Protein AF-F5HLJ8-F1 (afdb_monomer_lite)

Structure (mmCIF, N/CA/C/O backbone):
data_AF-F5HLJ8-F1
#
_entry.id   AF-F5HLJ8-F1
#
loop_
_atom_site.group_PDB
_atom_site.id
_atom_site.type_symbol
_atom_site.label_atom_id
_atom_site.label_alt_id
_atom_site.label_comp_id
_atom_site.label_asym_id
_atom_site.label_entity_id
_atom_site.label_seq_id
_atom_site.pdbx_PDB_ins_code
_atom_site.Cartn_x
_atom_site.Cartn_y
_atom_site.Cartn_z
_atom_site.occupancy
_atom_site.B_iso_or_equiv
_atom_site.auth_seq_id
_atom_site.auth_comp_id
_atom_site.auth_asym_id
_atom_site.auth_atom_id
_atom_site.pdbx_PDB_model_num
ATOM 1 N N . MET A 1 1 ? 1.927 -10.396 -37.708 1.00 41.09 1 MET A N 1
ATOM 2 C CA . MET A 1 1 ? 2.284 -9.917 -36.353 1.00 41.09 1 MET A CA 1
ATOM 3 C C . MET A 1 1 ? 2.361 -8.403 -36.413 1.00 41.09 1 MET A C 1
ATOM 5 O O . MET A 1 1 ? 3.143 -7.897 -37.205 1.00 41.09 1 MET A O 1
ATOM 9 N N . ALA A 1 2 ? 1.503 -7.686 -35.686 1.00 42.47 2 ALA A N 1
ATOM 10 C CA . ALA A 1 2 ? 1.525 -6.225 -35.698 1.00 42.47 2 ALA A CA 1
ATOM 11 C C . ALA A 1 2 ? 2.844 -5.735 -35.082 1.00 42.47 2 ALA A C 1
ATOM 13 O O . ALA A 1 2 ? 3.139 -6.029 -33.924 1.00 42.47 2 ALA A O 1
ATOM 14 N N . ILE A 1 3 ? 3.647 -5.032 -35.879 1.00 49.34 3 ILE A N 1
ATOM 15 C CA . ILE A 1 3 ? 4.850 -4.346 -35.414 1.00 49.34 3 ILE A CA 1
ATOM 16 C C . ILE A 1 3 ? 4.355 -3.181 -34.559 1.00 49.34 3 ILE A C 1
ATOM 18 O O . ILE A 1 3 ? 3.777 -2.228 -35.080 1.00 49.34 3 ILE A O 1
ATOM 22 N N . VAL A 1 4 ? 4.521 -3.283 -33.242 1.00 55.09 4 VAL A N 1
ATOM 23 C CA . VAL A 1 4 ? 4.198 -2.194 -32.316 1.00 55.09 4 VAL A CA 1
ATOM 24 C C . VAL A 1 4 ? 5.205 -1.072 -32.579 1.00 55.09 4 VAL A C 1
ATOM 26 O O . VAL A 1 4 ? 6.350 -1.156 -32.143 1.00 55.09 4 VAL A O 1
ATOM 29 N N . LYS A 1 5 ? 4.804 -0.066 -33.366 1.00 61.78 5 LYS A N 1
ATOM 30 C CA . LYS A 1 5 ? 5.640 1.096 -33.722 1.00 61.78 5 LYS A CA 1
ATOM 31 C C . LYS A 1 5 ? 5.858 2.047 -32.541 1.00 61.78 5 LYS A C 1
ATOM 33 O O . LYS A 1 5 ? 6.899 2.691 -32.479 1.00 61.78 5 LYS A O 1
ATOM 38 N N . ASP A 1 6 ? 4.910 2.105 -31.607 1.00 72.69 6 ASP A N 1
ATOM 39 C CA . ASP A 1 6 ? 4.949 2.947 -30.411 1.00 72.69 6 ASP A CA 1
ATOM 40 C C . ASP A 1 6 ? 3.915 2.471 -29.363 1.00 72.69 6 ASP A C 1
ATOM 42 O O . ASP A 1 6 ? 3.022 1.668 -29.657 1.00 72.69 6 ASP A O 1
ATOM 46 N N . SER A 1 7 ? 4.037 2.955 -28.123 1.00 77.19 7 SER A N 1
ATOM 47 C CA . SER A 1 7 ? 3.143 2.590 -27.017 1.00 77.19 7 SER A CA 1
ATOM 48 C C . SER A 1 7 ? 1.726 3.161 -27.150 1.00 77.19 7 SER A C 1
ATOM 50 O O . SER A 1 7 ? 0.791 2.549 -26.636 1.00 77.19 7 SER A O 1
ATOM 52 N N . ALA A 1 8 ? 1.526 4.284 -27.845 1.00 79.50 8 ALA A N 1
ATOM 53 C CA . ALA A 1 8 ? 0.207 4.891 -28.029 1.00 79.50 8 ALA A CA 1
ATOM 54 C C . ALA A 1 8 ? -0.678 4.039 -28.952 1.00 79.50 8 ALA A C 1
ATOM 56 O O . ALA A 1 8 ? -1.846 3.805 -28.638 1.00 79.50 8 ALA A O 1
ATOM 57 N N . THR A 1 9 ? -0.102 3.477 -30.016 1.00 81.25 9 THR A N 1
ATOM 58 C CA . THR A 1 9 ? -0.791 2.547 -30.921 1.00 81.25 9 THR A CA 1
ATOM 59 C C . THR A 1 9 ? -1.293 1.305 -30.171 1.00 81.25 9 THR A C 1
ATOM 61 O O . THR A 1 9 ? -2.408 0.843 -30.423 1.00 81.25 9 THR A O 1
ATOM 64 N N . PHE A 1 10 ? -0.516 0.801 -29.203 1.00 82.00 10 PHE A N 1
ATOM 65 C CA . PHE A 1 10 ? -0.923 -0.309 -28.334 1.00 82.00 10 PHE A CA 1
ATOM 66 C C . PHE A 1 10 ? -2.113 0.054 -27.434 1.00 82.00 10 PHE A C 1
ATOM 68 O O . PHE A 1 10 ? -3.043 -0.736 -27.324 1.00 82.00 10 PHE A O 1
ATOM 75 N N . PHE A 1 11 ? -2.126 1.236 -26.811 1.00 82.50 11 PHE A N 1
ATOM 76 C CA . PHE A 1 11 ? -3.246 1.633 -25.945 1.00 82.50 11 PHE A CA 1
ATOM 77 C C . PHE A 1 11 ? -4.540 1.916 -26.718 1.00 82.50 11 PHE A C 1
ATOM 79 O O . PHE A 1 11 ? -5.619 1.731 -26.165 1.00 82.50 11 PHE A O 1
ATOM 86 N N . GLN A 1 12 ? -4.441 2.340 -27.980 1.00 84.44 12 GLN A N 1
ATOM 87 C CA . GLN A 1 12 ? -5.606 2.632 -28.820 1.00 84.44 12 GLN A CA 1
ATOM 88 C C . GLN A 1 12 ? -6.213 1.385 -29.477 1.00 84.44 12 GLN A C 1
ATOM 90 O O . GLN A 1 12 ? -7.428 1.309 -29.623 1.00 84.44 12 GLN A O 1
ATOM 95 N N . HIS A 1 13 ? -5.384 0.412 -29.868 1.00 85.12 13 HIS A N 1
ATOM 96 C CA . HIS A 1 13 ? -5.819 -0.752 -30.657 1.00 85.12 13 HIS A CA 1
ATOM 97 C C . HIS A 1 13 ? -5.591 -2.095 -29.949 1.00 85.12 13 HIS A C 1
ATOM 99 O O . HIS A 1 13 ? -5.777 -3.156 -30.548 1.00 85.12 13 HIS A O 1
ATOM 105 N N . GLY A 1 14 ? -5.150 -2.065 -28.692 1.00 81.75 14 GLY A N 1
ATOM 106 C CA . GLY A 1 14 ? -4.872 -3.253 -27.900 1.00 81.75 14 GLY A CA 1
ATOM 107 C C . GLY A 1 14 ? -6.137 -4.060 -27.619 1.00 81.75 14 GLY A C 1
ATOM 108 O O . GLY A 1 14 ? -7.152 -3.517 -27.187 1.00 81.75 14 GLY A O 1
ATOM 109 N N . ASN A 1 15 ? -6.076 -5.371 -27.828 1.00 87.38 15 ASN A N 1
ATOM 110 C CA . ASN A 1 15 ? -7.137 -6.292 -27.418 1.00 87.38 15 ASN A CA 1
ATOM 111 C C . ASN A 1 15 ? -6.873 -6.874 -26.015 1.00 87.38 15 ASN A C 1
ATOM 113 O O . ASN A 1 15 ? -5.762 -6.788 -25.489 1.00 87.38 15 ASN A O 1
ATOM 117 N 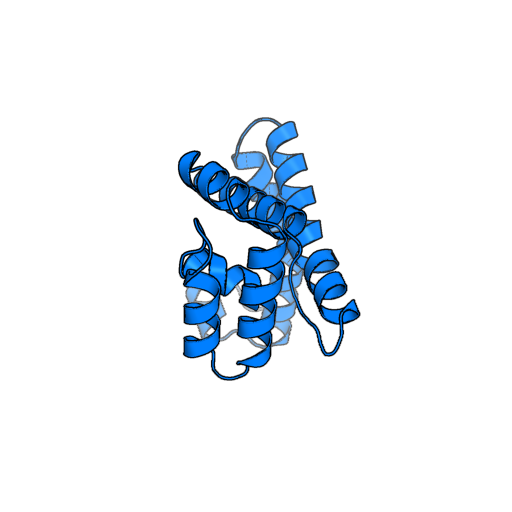N . SER A 1 16 ? -7.885 -7.494 -25.400 1.00 88.12 16 SER A N 1
ATOM 118 C CA . SER A 1 16 ? -7.781 -8.059 -24.042 1.00 88.12 16 SER A CA 1
ATOM 119 C C . SER A 1 16 ? -6.605 -9.032 -23.885 1.00 88.12 16 SER A C 1
ATOM 121 O O . SER A 1 16 ? -5.836 -8.915 -22.935 1.00 88.12 16 SER A O 1
ATOM 123 N N . ALA A 1 17 ? -6.391 -9.922 -24.858 1.00 87.75 17 ALA A N 1
ATOM 124 C CA . ALA A 1 17 ? -5.294 -10.890 -24.835 1.00 87.75 17 ALA A CA 1
ATOM 125 C C . ALA A 1 17 ? -3.904 -10.222 -24.852 1.00 87.75 17 ALA A C 1
ATOM 127 O O . ALA A 1 17 ? -2.961 -10.713 -24.226 1.00 87.75 17 ALA A O 1
ATOM 128 N N . GLN A 1 18 ? -3.766 -9.092 -25.546 1.00 86.56 18 GLN A N 1
ATOM 129 C CA . GLN A 1 18 ? -2.543 -8.293 -25.561 1.00 86.56 18 GLN A CA 1
ATOM 130 C C . GLN A 1 18 ? -2.305 -7.590 -24.219 1.00 86.56 18 GLN A C 1
ATOM 132 O O . GLN A 1 18 ? -1.173 -7.592 -23.732 1.00 86.56 18 GLN A O 1
ATOM 137 N N . PHE A 1 19 ? -3.348 -7.046 -23.587 1.00 86.75 19 PHE A N 1
ATOM 138 C CA . PHE A 1 19 ? -3.241 -6.484 -22.236 1.00 86.75 19 PHE A CA 1
ATOM 139 C C . PHE A 1 19 ? -2.874 -7.552 -21.198 1.00 86.75 19 PHE A C 1
ATOM 141 O O . PHE A 1 19 ? -1.970 -7.324 -20.393 1.00 86.75 19 PHE A O 1
ATOM 148 N N . ASP A 1 20 ? -3.475 -8.742 -21.273 1.00 88.44 20 ASP A N 1
ATOM 149 C CA . ASP A 1 20 ? -3.123 -9.879 -20.414 1.00 88.44 20 ASP A CA 1
ATOM 150 C C . ASP A 1 20 ? -1.666 -10.310 -20.606 1.00 88.44 20 ASP A C 1
ATOM 152 O O . ASP A 1 20 ? -0.956 -10.610 -19.641 1.00 88.44 20 ASP A O 1
ATOM 156 N N . TYR A 1 21 ? -1.192 -10.331 -21.853 1.00 88.56 21 TYR A N 1
ATOM 157 C CA . TYR A 1 21 ? 0.205 -10.624 -22.151 1.00 88.56 21 TYR A CA 1
ATOM 158 C C . TYR A 1 21 ? 1.147 -9.586 -21.532 1.00 88.56 21 TYR A C 1
ATOM 160 O O . TYR A 1 21 ? 2.112 -9.956 -20.860 1.00 88.56 21 TYR A O 1
ATOM 168 N N . VAL A 1 22 ? 0.859 -8.293 -21.698 1.00 87.19 22 VAL A N 1
ATOM 169 C CA . VAL A 1 22 ? 1.677 -7.218 -21.116 1.00 87.19 22 VAL A CA 1
ATOM 170 C C . VAL A 1 22 ? 1.654 -7.266 -19.589 1.00 87.19 22 VAL A C 1
ATOM 172 O O . VAL A 1 22 ? 2.701 -7.114 -18.958 1.00 87.19 22 VAL A O 1
ATOM 175 N N . LEU A 1 23 ? 0.507 -7.566 -18.980 1.00 86.88 23 LEU A N 1
ATOM 176 C CA . LEU A 1 23 ? 0.401 -7.741 -17.533 1.00 86.88 23 LEU A CA 1
ATOM 177 C C . LEU A 1 23 ? 1.296 -8.887 -17.032 1.00 86.88 23 LEU A C 1
ATOM 179 O O . LEU A 1 23 ? 1.977 -8.737 -16.016 1.00 86.88 23 LEU A O 1
ATOM 183 N N . LYS A 1 24 ? 1.396 -9.996 -17.777 1.00 89.94 24 LYS A N 1
ATOM 184 C CA . LYS A 1 24 ? 2.320 -11.104 -17.456 1.00 89.94 24 LYS A CA 1
ATOM 185 C C . LYS A 1 24 ? 3.797 -10.697 -17.509 1.00 89.94 24 LYS A C 1
ATOM 187 O O . LYS A 1 24 ? 4.626 -11.346 -16.871 1.00 89.94 24 LYS A O 1
ATOM 192 N N . LEU A 1 25 ? 4.151 -9.631 -18.229 1.00 90.44 25 LEU A N 1
ATOM 193 C CA . LEU A 1 25 ? 5.518 -9.098 -18.267 1.00 90.44 25 LEU A CA 1
ATOM 194 C C . LEU A 1 25 ? 5.855 -8.210 -17.061 1.00 90.44 25 LEU A C 1
ATOM 196 O O . LEU A 1 25 ? 7.031 -7.899 -16.852 1.00 90.44 25 LEU A O 1
ATOM 200 N N . TYR A 1 26 ? 4.870 -7.844 -16.235 1.00 89.19 26 TYR A N 1
ATOM 201 C CA . TYR A 1 26 ? 5.060 -6.965 -15.080 1.00 89.19 26 TYR A CA 1
ATOM 202 C C . TYR A 1 26 ? 6.209 -7.387 -14.140 1.00 89.19 26 TYR A C 1
ATOM 204 O O . TYR A 1 26 ? 7.037 -6.531 -13.819 1.00 89.19 26 TYR A O 1
ATOM 212 N N . PRO A 1 27 ? 6.369 -8.671 -13.748 1.00 87.88 27 PRO A N 1
ATOM 213 C CA . PRO A 1 27 ? 7.479 -9.080 -12.884 1.00 87.88 27 PRO A CA 1
ATOM 214 C C . PRO A 1 27 ? 8.855 -8.831 -13.515 1.00 87.88 27 PRO A C 1
ATOM 216 O O . PRO A 1 27 ? 9.796 -8.447 -12.821 1.00 87.88 27 PRO A O 1
ATOM 219 N N . LYS A 1 28 ? 8.973 -9.003 -14.841 1.00 88.12 28 LYS A N 1
ATOM 220 C CA . LYS A 1 28 ? 10.216 -8.733 -15.579 1.00 88.12 28 LYS A CA 1
ATOM 221 C C . LYS A 1 28 ? 10.512 -7.235 -15.609 1.00 88.12 28 LYS A C 1
ATOM 223 O O . LYS A 1 28 ? 11.629 -6.829 -15.302 1.00 88.12 28 LYS A O 1
ATOM 228 N N . ALA A 1 29 ? 9.502 -6.417 -15.909 1.00 89.06 29 ALA A N 1
ATOM 229 C CA . ALA A 1 29 ? 9.632 -4.960 -15.911 1.00 89.06 29 ALA A CA 1
ATOM 230 C C . ALA A 1 29 ? 10.006 -4.416 -14.522 1.00 89.06 29 ALA A C 1
ATOM 232 O O . ALA A 1 29 ? 10.853 -3.531 -14.399 1.00 89.06 29 ALA A O 1
ATOM 233 N N . LEU A 1 30 ? 9.417 -4.978 -13.464 1.00 87.62 30 LEU A N 1
ATOM 234 C CA . LEU A 1 30 ? 9.742 -4.625 -12.089 1.00 87.62 30 LEU A CA 1
ATOM 235 C C . LEU A 1 30 ? 11.188 -4.980 -11.734 1.00 87.62 30 LEU A C 1
ATOM 237 O O . LEU A 1 30 ? 11.860 -4.157 -11.120 1.00 87.62 30 LEU A O 1
ATOM 241 N N . LYS A 1 31 ? 11.675 -6.163 -12.130 1.00 87.44 31 LYS A N 1
ATOM 242 C CA . LYS A 1 31 ? 13.065 -6.577 -11.894 1.00 87.44 31 LYS A CA 1
ATOM 243 C C . LYS A 1 31 ? 14.056 -5.613 -12.551 1.00 87.44 31 LYS A C 1
ATOM 245 O O . LYS A 1 31 ? 14.928 -5.093 -11.864 1.00 87.44 31 LYS A O 1
ATOM 250 N N . LEU A 1 32 ? 13.839 -5.272 -13.822 1.00 88.06 32 LEU A N 1
ATOM 251 C CA . LEU A 1 32 ? 14.655 -4.279 -14.533 1.00 88.06 32 LEU A CA 1
ATOM 252 C C . LEU A 1 32 ? 14.609 -2.901 -13.846 1.00 88.06 32 LEU A C 1
ATOM 254 O O . LEU A 1 32 ? 15.627 -2.237 -13.653 1.00 88.06 32 LEU A O 1
ATOM 258 N N . LYS A 1 33 ? 13.424 -2.468 -13.399 1.00 85.69 33 LYS A N 1
ATOM 259 C CA . LYS A 1 33 ? 13.272 -1.214 -12.643 1.00 85.69 33 LYS A CA 1
ATOM 260 C C . LYS A 1 33 ? 13.958 -1.263 -11.272 1.00 85.69 33 LYS A C 1
ATOM 262 O O . LYS A 1 33 ? 14.410 -0.234 -10.778 1.00 85.69 33 LYS A O 1
ATOM 267 N N . ALA A 1 34 ? 14.012 -2.425 -10.635 1.00 85.62 34 ALA A N 1
ATOM 268 C CA . ALA A 1 34 ? 14.674 -2.608 -9.353 1.00 85.62 34 ALA A CA 1
ATOM 269 C C . ALA A 1 34 ? 16.202 -2.519 -9.508 1.00 85.62 34 ALA A C 1
ATOM 271 O O . ALA A 1 34 ? 16.850 -1.830 -8.721 1.00 85.62 34 ALA A O 1
ATOM 272 N N . GLU A 1 35 ? 16.750 -3.129 -10.562 1.00 84.31 35 GLU A N 1
ATOM 273 C CA . GLU A 1 35 ? 18.179 -3.097 -10.909 1.00 84.31 35 GLU A CA 1
ATOM 274 C C . GLU A 1 35 ? 18.672 -1.672 -11.218 1.00 84.31 35 GLU A C 1
ATOM 276 O O . GLU A 1 35 ? 19.752 -1.279 -10.784 1.00 84.31 35 GLU A O 1
ATOM 281 N N . THR A 1 36 ? 17.850 -0.839 -11.866 1.00 83.50 36 THR A N 1
ATOM 282 C CA . THR A 1 36 ? 18.206 0.572 -12.138 1.00 83.50 36 THR A CA 1
ATOM 283 C C . THR A 1 36 ? 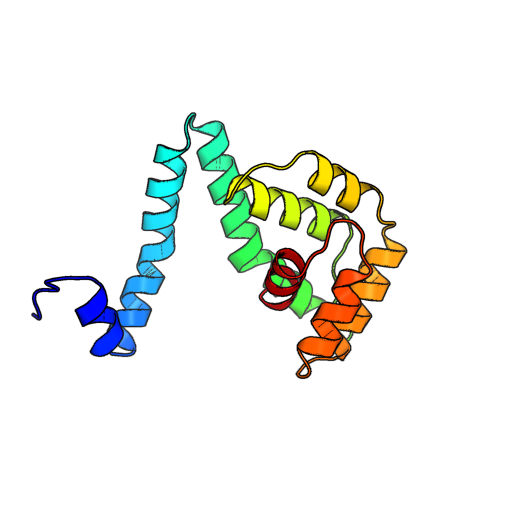18.221 1.470 -10.892 1.00 83.50 36 THR A C 1
ATOM 285 O O . THR A 1 36 ? 18.746 2.580 -10.945 1.00 83.50 36 THR A O 1
ATOM 288 N N . ARG A 1 37 ? 17.668 1.026 -9.752 1.00 72.88 37 ARG A N 1
ATOM 289 C CA . ARG A 1 37 ? 17.559 1.827 -8.513 1.00 72.88 37 ARG A CA 1
ATOM 290 C C . ARG A 1 37 ? 18.724 1.654 -7.527 1.00 72.88 37 ARG A C 1
ATOM 292 O O . ARG A 1 37 ? 18.685 2.240 -6.439 1.00 72.88 37 ARG A O 1
ATOM 299 N N . GLY A 1 38 ? 19.764 0.906 -7.895 1.00 68.56 38 GLY A N 1
ATOM 300 C CA . GLY A 1 38 ? 21.024 0.805 -7.148 1.00 68.56 38 GLY A CA 1
ATOM 301 C C . GLY A 1 38 ? 21.295 -0.589 -6.576 1.00 68.56 38 GLY A C 1
ATOM 302 O O . GLY A 1 38 ? 20.864 -1.590 -7.134 1.00 68.56 38 GLY A O 1
ATOM 303 N N . ASN A 1 39 ? 22.039 -0.655 -5.465 1.00 68.38 39 ASN A N 1
ATOM 304 C CA . ASN A 1 39 ? 22.588 -1.900 -4.906 1.00 68.38 39 ASN A CA 1
ATOM 305 C C . ASN A 1 39 ? 21.538 -3.018 -4.745 1.00 68.38 39 ASN A C 1
ATOM 307 O O . ASN A 1 39 ? 20.434 -2.763 -4.255 1.00 68.38 39 ASN A O 1
ATOM 311 N N . GLY A 1 40 ? 21.936 -4.267 -5.026 1.00 74.38 40 GLY A N 1
ATOM 312 C CA . GLY A 1 40 ? 21.062 -5.455 -5.035 1.00 74.38 40 GLY A CA 1
ATOM 313 C C . GLY A 1 40 ? 20.142 -5.601 -3.816 1.00 74.38 40 GLY A C 1
ATOM 314 O O . GLY A 1 40 ? 18.969 -5.911 -3.970 1.00 74.38 40 GLY A O 1
ATOM 315 N N . LYS A 1 41 ? 20.591 -5.207 -2.615 1.00 79.00 41 LYS A N 1
ATOM 316 C CA . LYS A 1 41 ? 19.756 -5.217 -1.396 1.00 79.00 41 LYS A CA 1
ATOM 317 C C . LYS A 1 41 ? 18.477 -4.370 -1.506 1.00 79.00 41 LYS A C 1
ATOM 319 O O . LYS A 1 41 ? 17.444 -4.742 -0.950 1.00 79.00 41 LYS A O 1
ATOM 324 N N . LYS A 1 42 ? 18.525 -3.213 -2.181 1.00 78.31 42 LYS A N 1
ATOM 325 C CA . LYS A 1 42 ? 17.338 -2.364 -2.411 1.00 78.31 42 LYS A CA 1
ATOM 326 C C . LYS A 1 42 ? 16.419 -2.982 -3.460 1.00 78.31 42 LYS A C 1
ATOM 328 O O . LYS A 1 42 ? 15.200 -2.907 -3.303 1.00 78.31 42 LYS A O 1
ATOM 333 N N . ALA A 1 43 ? 17.001 -3.604 -4.484 1.00 83.00 43 ALA A N 1
ATOM 334 C CA . ALA A 1 43 ? 16.255 -4.307 -5.514 1.00 83.00 43 ALA A CA 1
ATOM 335 C C . ALA A 1 43 ? 15.489 -5.503 -4.924 1.00 83.00 43 ALA A C 1
ATOM 337 O O . ALA A 1 43 ? 14.271 -5.585 -5.079 1.00 83.00 43 ALA A O 1
ATOM 338 N N . ASP A 1 44 ? 16.159 -6.345 -4.136 1.00 86.94 44 ASP A N 1
ATOM 339 C CA . ASP A 1 44 ? 15.550 -7.500 -3.464 1.00 86.94 44 ASP A CA 1
ATOM 340 C C . ASP A 1 44 ? 14.432 -7.082 -2.507 1.00 86.94 44 ASP A C 1
ATOM 342 O O . ASP A 1 44 ? 13.350 -7.677 -2.481 1.00 86.94 44 ASP A O 1
ATOM 346 N N . LYS A 1 45 ? 14.658 -6.002 -1.747 1.00 89.12 45 LYS A N 1
ATOM 347 C CA . LYS A 1 45 ? 13.643 -5.441 -0.852 1.00 89.12 45 LYS A CA 1
ATOM 348 C C . LYS A 1 45 ? 12.400 -4.984 -1.617 1.00 89.12 45 LYS A C 1
ATOM 350 O O . LYS A 1 45 ? 11.290 -5.281 -1.175 1.00 89.12 45 LYS A O 1
ATOM 355 N N . LEU A 1 46 ? 12.568 -4.291 -2.747 1.00 88.62 46 LEU A N 1
ATOM 356 C CA . LEU A 1 46 ? 11.451 -3.856 -3.590 1.00 88.62 46 LEU A CA 1
ATOM 357 C C . LEU A 1 46 ? 10.670 -5.054 -4.140 1.00 88.62 46 LEU A C 1
ATOM 359 O O . LEU A 1 46 ? 9.445 -5.063 -4.048 1.00 88.62 46 LEU A O 1
ATOM 363 N N . LEU A 1 47 ? 11.364 -6.068 -4.664 1.00 90.56 47 LEU A N 1
ATOM 364 C CA . LEU A 1 47 ? 10.732 -7.274 -5.205 1.00 90.56 47 LEU A CA 1
ATOM 365 C C . LEU A 1 47 ? 9.918 -8.016 -4.138 1.00 90.56 47 LEU A C 1
ATOM 367 O O . LEU A 1 47 ? 8.781 -8.418 -4.395 1.00 90.56 47 LEU A O 1
ATOM 371 N N . ARG A 1 48 ? 10.464 -8.146 -2.924 1.00 91.56 48 ARG A N 1
ATOM 372 C CA . ARG A 1 48 ? 9.764 -8.766 -1.793 1.00 91.56 48 ARG A CA 1
ATOM 373 C C . ARG A 1 48 ? 8.516 -7.977 -1.391 1.00 91.56 48 ARG A C 1
ATOM 375 O O . ARG A 1 48 ? 7.450 -8.568 -1.244 1.00 91.56 48 ARG A O 1
ATOM 382 N N . LEU A 1 49 ? 8.645 -6.659 -1.225 1.00 92.69 49 LEU A N 1
ATOM 383 C CA . LEU A 1 49 ? 7.528 -5.792 -0.838 1.00 92.69 49 LEU A CA 1
ATOM 384 C C . LEU A 1 49 ? 6.429 -5.766 -1.903 1.00 92.69 49 LEU A C 1
ATOM 386 O O . LEU A 1 49 ? 5.251 -5.790 -1.561 1.00 92.69 49 LEU A O 1
ATOM 390 N N . GLU A 1 50 ? 6.798 -5.757 -3.184 1.00 92.38 50 GLU A N 1
ATOM 391 C CA . GLU A 1 50 ? 5.824 -5.811 -4.272 1.00 92.38 50 GLU A CA 1
ATOM 392 C C . GLU A 1 50 ? 5.082 -7.149 -4.296 1.00 92.38 50 GLU A C 1
ATOM 394 O O . GLU A 1 50 ? 3.860 -7.162 -4.427 1.00 92.38 50 GLU A O 1
ATOM 399 N N . LYS A 1 51 ? 5.791 -8.276 -4.136 1.00 92.12 51 LYS A N 1
ATOM 400 C CA . LYS A 1 51 ? 5.153 -9.597 -4.082 1.00 92.12 51 LYS A CA 1
ATOM 401 C C . LYS A 1 51 ? 4.129 -9.666 -2.949 1.00 92.12 51 LYS A C 1
ATOM 403 O O . LYS A 1 51 ? 3.018 -10.142 -3.188 1.00 92.12 51 LYS A O 1
ATOM 408 N N . TRP A 1 52 ? 4.497 -9.167 -1.770 1.00 94.00 52 TRP A N 1
ATOM 409 C CA . TRP A 1 52 ? 3.617 -9.095 -0.607 1.00 94.00 52 TRP A CA 1
ATOM 410 C C . TRP A 1 52 ? 2.381 -8.227 -0.887 1.00 94.00 52 TRP A C 1
ATOM 412 O O . TRP A 1 52 ? 1.257 -8.700 -0.725 1.00 94.00 52 TRP A O 1
ATOM 422 N N . TYR A 1 53 ? 2.566 -7.005 -1.396 1.00 93.50 53 TYR A N 1
ATOM 423 C CA . TYR A 1 53 ? 1.457 -6.086 -1.673 1.00 93.50 53 TYR A CA 1
ATOM 424 C C . TYR A 1 53 ? 0.493 -6.626 -2.743 1.00 93.50 53 TYR A C 1
ATOM 426 O O . TYR A 1 53 ? -0.713 -6.511 -2.587 1.00 93.50 53 TYR A O 1
ATOM 434 N N . GLN A 1 54 ? 0.998 -7.246 -3.815 1.00 90.12 54 GLN A N 1
ATOM 435 C CA . GLN A 1 54 ? 0.159 -7.731 -4.922 1.00 90.12 54 GLN A CA 1
ATOM 436 C C . GLN A 1 54 ? -0.541 -9.065 -4.624 1.00 90.12 54 GLN A C 1
ATOM 438 O O . GLN A 1 54 ? -1.607 -9.333 -5.170 1.00 90.12 54 GLN A O 1
ATOM 443 N N . ASN A 1 55 ? 0.063 -9.941 -3.810 1.00 90.75 55 ASN A N 1
ATOM 444 C CA . ASN A 1 55 ? -0.411 -11.325 -3.668 1.00 90.75 55 ASN A CA 1
ATOM 445 C C . ASN A 1 55 ? -0.828 -11.710 -2.253 1.00 90.75 55 ASN A C 1
ATOM 447 O O . ASN A 1 55 ? -1.650 -12.613 -2.109 1.00 90.75 55 ASN A O 1
ATOM 451 N N . GLU A 1 56 ? -0.227 -11.118 -1.224 1.00 92.12 56 GLU A N 1
ATOM 452 C CA . GLU A 1 56 ? -0.420 -11.533 0.169 1.00 92.12 56 GLU A CA 1
ATOM 453 C C . GLU A 1 56 ? -1.406 -10.604 0.871 1.00 92.12 56 GLU A C 1
ATOM 455 O O . GLU A 1 56 ? -2.403 -11.083 1.406 1.00 92.12 56 GLU A O 1
ATOM 460 N N . LEU A 1 57 ? -1.201 -9.286 0.784 1.00 91.81 57 LEU A N 1
ATOM 461 C CA . LEU A 1 57 ? -2.069 -8.291 1.416 1.00 91.81 57 LEU A CA 1
ATOM 462 C C . LEU A 1 57 ? -3.552 -8.411 0.985 1.00 91.81 57 LEU A C 1
ATOM 464 O O . LEU A 1 57 ? -4.399 -8.547 1.871 1.00 91.81 57 LEU A O 1
ATOM 468 N N . PRO A 1 58 ? -3.890 -8.503 -0.319 1.00 89.94 58 PRO A N 1
ATOM 469 C CA . PRO A 1 58 ? -5.261 -8.747 -0.771 1.00 89.94 58 PRO A CA 1
ATOM 470 C C . PRO A 1 58 ? -5.883 -10.011 -0.180 1.00 89.94 58 PRO A C 1
ATOM 472 O O . PRO A 1 58 ? -7.066 -10.048 0.161 1.00 89.94 58 PRO A O 1
ATOM 475 N N . LYS A 1 59 ? -5.090 -11.083 -0.059 1.00 90.69 59 LYS A N 1
ATOM 476 C CA . LYS A 1 59 ? -5.559 -12.354 0.504 1.00 90.69 59 LYS A CA 1
ATOM 477 C C . LYS A 1 59 ? -5.820 -12.211 1.995 1.00 90.69 59 LYS A C 1
ATOM 479 O O . LYS A 1 59 ? -6.855 -12.673 2.453 1.00 90.69 59 LYS A O 1
ATOM 484 N N . LEU A 1 60 ? -4.939 -11.536 2.732 1.00 90.00 60 LEU A N 1
ATOM 485 C CA . LEU A 1 60 ? -5.111 -11.272 4.163 1.00 90.00 60 LEU A CA 1
ATOM 486 C C . LEU A 1 60 ? -6.374 -10.448 4.439 1.00 90.00 60 LEU A C 1
ATOM 488 O O . LEU A 1 60 ? -7.151 -10.808 5.324 1.00 90.00 60 LEU A O 1
ATOM 492 N N . ILE A 1 61 ? -6.624 -9.400 3.646 1.00 88.75 61 ILE A N 1
ATOM 493 C CA . ILE A 1 61 ? -7.843 -8.585 3.751 1.00 88.75 61 ILE A CA 1
ATOM 494 C C . ILE A 1 61 ? -9.082 -9.438 3.441 1.00 88.75 61 ILE A C 1
ATOM 496 O O . ILE A 1 61 ? -10.050 -9.407 4.201 1.00 88.75 61 ILE A O 1
ATOM 500 N N . LYS A 1 62 ? -9.042 -10.260 2.382 1.00 86.75 62 LYS A N 1
ATOM 501 C CA . LYS A 1 62 ? -10.152 -11.158 2.012 1.00 86.75 62 LYS A CA 1
ATOM 502 C C . LYS A 1 62 ? -10.440 -12.228 3.066 1.00 86.75 62 LYS A C 1
ATOM 504 O O . LYS A 1 62 ? -11.607 -12.490 3.346 1.00 86.75 62 LYS A O 1
ATOM 509 N N . THR A 1 63 ? -9.415 -12.803 3.695 1.00 87.81 63 THR A N 1
ATOM 510 C CA . THR A 1 63 ? -9.574 -13.804 4.767 1.00 87.81 63 THR A CA 1
ATOM 511 C C . THR A 1 63 ? -10.319 -13.237 5.982 1.00 87.81 63 THR A C 1
ATOM 513 O O . THR A 1 63 ? -10.980 -13.984 6.698 1.00 87.81 63 THR A O 1
ATOM 516 N N . ARG A 1 64 ? -10.291 -11.913 6.198 1.00 86.12 64 ARG A N 1
ATOM 517 C CA . ARG A 1 64 ? -11.042 -11.231 7.273 1.00 86.12 64 ARG A CA 1
ATOM 518 C C . ARG A 1 64 ? -12.543 -11.079 6.976 1.00 86.12 64 ARG A C 1
ATOM 520 O O . ARG A 1 64 ? -13.309 -10.683 7.857 1.00 86.12 64 ARG A O 1
ATOM 527 N N . GLY A 1 65 ? -12.987 -11.411 5.762 1.00 81.94 65 GLY A N 1
ATOM 528 C CA . GLY A 1 65 ? -14.398 -11.495 5.386 1.00 81.94 65 GLY A CA 1
ATOM 529 C C . GLY A 1 65 ? -15.171 -10.188 5.596 1.00 81.94 65 GLY A C 1
ATOM 530 O O . GLY A 1 65 ? -14.803 -9.140 5.071 1.00 81.94 65 GLY A O 1
ATOM 531 N N . ARG A 1 66 ? -16.265 -10.250 6.372 1.00 76.12 66 ARG A N 1
ATOM 532 C CA . ARG A 1 66 ? -17.163 -9.103 6.646 1.00 76.12 66 ARG A CA 1
ATOM 533 C C . ARG A 1 66 ? -16.503 -7.971 7.434 1.00 76.12 66 ARG A C 1
ATOM 535 O O . ARG A 1 66 ? -17.006 -6.848 7.433 1.00 76.12 66 ARG A O 1
ATOM 542 N N . ASP A 1 67 ? -15.389 -8.265 8.090 1.00 81.38 67 ASP A N 1
ATOM 543 C CA . ASP A 1 67 ? -14.603 -7.304 8.844 1.00 81.38 67 ASP A CA 1
ATOM 544 C C . ASP A 1 67 ? -13.261 -7.056 8.155 1.00 81.38 67 ASP A C 1
ATOM 546 O O . ASP A 1 67 ? -12.227 -7.021 8.813 1.00 81.38 67 ASP A O 1
ATOM 550 N N . ALA A 1 68 ? -13.264 -6.869 6.831 1.00 87.31 68 ALA A N 1
ATOM 551 C CA . ALA A 1 68 ? -12.102 -6.373 6.101 1.00 87.31 68 ALA A CA 1
ATOM 552 C C . ALA A 1 68 ? -11.549 -5.112 6.793 1.00 87.31 68 ALA A C 1
ATOM 554 O O . ALA A 1 68 ? -12.271 -4.143 7.026 1.00 87.31 68 ALA A O 1
ATOM 555 N N . HIS A 1 69 ? -10.281 -5.168 7.186 1.00 91.69 69 HIS A N 1
ATOM 556 C CA . HIS A 1 69 ? -9.532 -4.106 7.856 1.00 91.69 69 HIS A CA 1
ATOM 557 C C . HIS A 1 69 ? -8.045 -4.329 7.602 1.00 91.69 69 HIS A C 1
ATOM 559 O O . HIS A 1 69 ? -7.666 -5.388 7.102 1.00 91.69 69 HIS A O 1
ATOM 565 N N . LEU A 1 70 ? -7.211 -3.364 7.976 1.00 91.88 70 LEU A N 1
ATOM 566 C CA . LEU A 1 70 ? -5.756 -3.506 8.010 1.00 91.88 70 LEU A CA 1
ATOM 567 C C . LEU A 1 70 ? -5.254 -3.502 9.450 1.00 91.88 70 LEU A C 1
ATOM 569 O O . LEU A 1 70 ? -5.838 -2.862 10.328 1.00 91.88 70 LEU A O 1
ATOM 573 N N . LEU A 1 71 ? -4.141 -4.188 9.672 1.00 93.81 71 LEU A N 1
ATOM 574 C CA . LEU A 1 71 ? -3.357 -4.094 10.894 1.00 93.81 71 LEU A CA 1
ATOM 575 C C . LEU A 1 71 ? -2.340 -2.955 10.785 1.00 93.81 71 LEU A C 1
ATOM 577 O O . LEU A 1 71 ? -1.971 -2.515 9.696 1.00 93.81 71 LEU A O 1
ATOM 581 N N . HIS A 1 72 ? -1.860 -2.483 11.936 1.00 93.81 72 HIS A N 1
ATOM 582 C CA . HIS A 1 72 ? -0.850 -1.422 11.991 1.00 93.81 72 HIS A CA 1
ATOM 583 C C . HIS A 1 72 ? 0.430 -1.797 11.241 1.00 93.81 72 HIS A C 1
ATOM 585 O O . HIS A 1 72 ? 0.887 -1.025 10.401 1.00 93.81 72 HIS A O 1
ATOM 591 N N . GLU A 1 73 ? 0.934 -3.014 11.453 1.00 93.31 73 GLU A N 1
ATOM 592 C CA . GLU A 1 73 ? 2.127 -3.521 10.765 1.00 93.31 73 GLU A CA 1
ATOM 593 C C . GLU A 1 73 ? 1.941 -3.561 9.242 1.00 93.31 73 GLU A C 1
ATOM 595 O O . GLU A 1 73 ? 2.833 -3.175 8.490 1.00 93.31 73 GLU A O 1
ATOM 600 N N . GLU A 1 74 ? 0.748 -3.930 8.766 1.00 93.62 74 GLU A N 1
ATOM 601 C CA . GLU A 1 74 ? 0.426 -3.943 7.334 1.00 93.62 74 GLU A CA 1
ATOM 602 C C . GLU A 1 74 ? 0.373 -2.526 6.757 1.00 93.62 74 GLU A C 1
ATOM 604 O O . GLU A 1 74 ? 0.823 -2.289 5.634 1.00 93.62 74 GLU A O 1
ATOM 609 N N . LEU A 1 75 ? -0.130 -1.554 7.523 1.00 93.25 75 LEU A N 1
ATOM 610 C CA . LEU A 1 75 ? -0.121 -0.149 7.121 1.00 93.25 75 LEU A CA 1
ATOM 611 C C . LEU A 1 75 ? 1.316 0.393 7.023 1.00 93.25 75 LEU A C 1
ATOM 613 O O . LEU A 1 75 ? 1.661 1.062 6.042 1.00 93.25 75 LEU A O 1
ATOM 617 N N . VAL A 1 76 ? 2.168 0.077 8.003 1.00 93.31 76 VAL A N 1
ATOM 618 C CA . VAL A 1 76 ? 3.596 0.443 8.002 1.00 93.31 76 VAL A CA 1
ATOM 619 C C . VAL A 1 76 ? 4.309 -0.194 6.809 1.00 93.31 76 VAL A C 1
ATOM 621 O O . VAL A 1 76 ? 5.014 0.500 6.070 1.00 93.31 76 VAL A O 1
ATOM 624 N N . GLN A 1 77 ? 4.086 -1.486 6.570 1.00 94.38 77 GLN A N 1
ATOM 625 C CA . GLN A 1 77 ? 4.684 -2.219 5.457 1.00 94.38 77 GLN A CA 1
ATOM 626 C C . GLN A 1 77 ? 4.196 -1.701 4.096 1.00 94.38 77 GLN A C 1
ATOM 628 O O . GLN A 1 77 ? 4.990 -1.578 3.162 1.00 94.38 77 GLN A O 1
ATOM 633 N N . THR A 1 78 ? 2.926 -1.301 3.981 1.00 93.19 78 THR A N 1
ATOM 634 C CA . THR A 1 78 ? 2.395 -0.686 2.752 1.00 93.19 78 THR A CA 1
ATOM 635 C C . THR A 1 78 ? 3.053 0.664 2.469 1.00 93.19 78 THR A C 1
ATOM 637 O O . THR A 1 78 ? 3.380 0.981 1.322 1.00 93.19 78 THR A O 1
ATOM 640 N N . MET A 1 79 ? 3.305 1.466 3.504 1.00 92.50 79 MET A N 1
ATOM 641 C CA . MET A 1 79 ? 4.044 2.720 3.348 1.00 92.50 79 MET A CA 1
ATOM 642 C C . MET A 1 79 ? 5.495 2.479 2.931 1.00 92.50 79 MET A C 1
ATOM 644 O O . MET A 1 79 ? 6.012 3.172 2.050 1.00 92.50 79 MET A O 1
ATOM 648 N N . GLU A 1 80 ? 6.141 1.472 3.518 1.00 91.81 80 GLU A N 1
ATOM 649 C CA . GLU A 1 80 ? 7.486 1.063 3.123 1.00 91.81 80 GLU A CA 1
ATOM 650 C C . GLU A 1 80 ? 7.530 0.613 1.655 1.00 91.81 80 GLU A C 1
ATOM 652 O O . GLU A 1 80 ? 8.403 1.061 0.902 1.00 91.81 80 GLU A O 1
ATOM 657 N N . TRP A 1 81 ? 6.566 -0.202 1.219 1.00 92.44 81 TRP A N 1
ATOM 658 C CA . TRP A 1 81 ? 6.405 -0.606 -0.179 1.00 92.44 81 TRP A CA 1
ATOM 659 C C . TRP A 1 81 ? 6.292 0.611 -1.101 1.00 92.44 81 TRP A C 1
ATOM 661 O O . TRP A 1 81 ? 7.091 0.764 -2.033 1.00 92.44 81 TRP A O 1
ATOM 671 N N . LYS A 1 82 ? 5.367 1.530 -0.807 1.00 90.38 82 LYS A N 1
ATOM 672 C CA . LYS A 1 82 ? 5.130 2.706 -1.651 1.00 90.38 82 LYS A CA 1
ATOM 673 C C . LYS A 1 82 ? 6.359 3.602 -1.761 1.00 90.38 82 LYS A C 1
ATOM 675 O O . LYS A 1 82 ? 6.691 4.050 -2.861 1.00 90.38 82 LYS A O 1
ATOM 680 N N . GLN A 1 83 ? 7.045 3.870 -0.652 1.00 89.31 83 GLN A N 1
ATOM 681 C CA . GLN A 1 83 ? 8.240 4.716 -0.670 1.00 89.31 83 GLN A CA 1
ATOM 682 C C . GLN A 1 83 ? 9.413 4.043 -1.383 1.00 89.31 83 GLN A C 1
ATOM 684 O O . GLN A 1 83 ? 10.151 4.715 -2.101 1.00 89.31 83 GLN A O 1
ATOM 689 N N . THR A 1 84 ? 9.554 2.721 -1.247 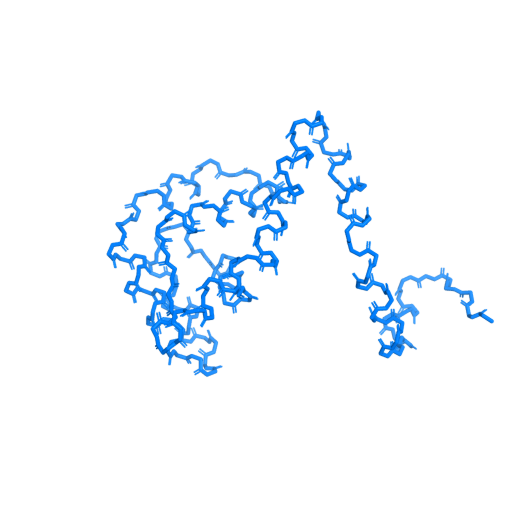1.00 87.75 84 THR A N 1
ATOM 690 C CA . THR A 1 84 ? 10.587 1.952 -1.960 1.00 87.75 84 THR A CA 1
ATOM 691 C C . THR A 1 84 ? 10.335 1.970 -3.475 1.00 87.75 84 THR A C 1
ATOM 693 O O . THR A 1 84 ? 11.269 2.125 -4.268 1.00 87.75 84 THR A O 1
ATOM 696 N N . ARG A 1 85 ? 9.063 1.883 -3.892 1.00 84.50 85 ARG A N 1
ATOM 697 C CA . ARG A 1 85 ? 8.632 1.942 -5.302 1.00 84.50 85 ARG A CA 1
ATOM 698 C C . ARG A 1 85 ? 8.702 3.353 -5.897 1.00 84.50 85 ARG A C 1
ATOM 700 O O . ARG A 1 85 ? 8.913 3.511 -7.102 1.00 84.50 85 ARG A O 1
ATOM 707 N N . GLY A 1 86 ? 8.500 4.369 -5.063 1.00 84.31 86 GLY A N 1
ATOM 708 C CA . GLY A 1 86 ? 8.376 5.775 -5.434 1.00 84.31 86 GLY A CA 1
ATOM 709 C C . GLY A 1 86 ? 9.538 6.631 -4.939 1.00 84.31 86 GLY A C 1
ATOM 710 O O . GLY A 1 86 ? 10.703 6.262 -5.094 1.00 84.31 86 GLY A O 1
ATOM 711 N N . LYS A 1 87 ? 9.196 7.803 -4.402 1.00 83.50 87 LYS A N 1
ATOM 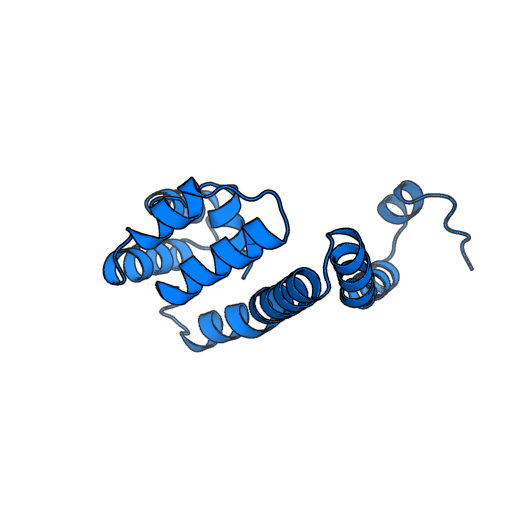712 C CA . LYS A 1 87 ? 10.122 8.725 -3.742 1.00 83.50 87 LYS A CA 1
ATOM 713 C C . LYS A 1 87 ? 10.037 8.522 -2.229 1.00 83.50 87 LYS A C 1
ATOM 715 O O . LYS A 1 87 ? 8.949 8.339 -1.684 1.00 83.50 87 LYS A O 1
ATOM 720 N N . PHE A 1 88 ? 11.194 8.535 -1.576 1.00 84.38 88 PHE A N 1
ATOM 721 C CA . PHE A 1 88 ? 11.315 8.327 -0.138 1.00 84.38 88 PHE A CA 1
ATOM 722 C C . PHE A 1 88 ? 11.042 9.630 0.622 1.00 84.38 88 PHE A C 1
ATOM 724 O O . PHE A 1 88 ? 11.626 10.667 0.304 1.00 84.38 88 PHE A O 1
ATOM 731 N N . TYR A 1 89 ? 10.167 9.563 1.625 1.00 85.62 89 TYR A N 1
ATOM 732 C CA . TYR A 1 89 ? 9.752 10.691 2.458 1.00 85.62 89 TYR A CA 1
ATOM 733 C C . TYR A 1 89 ? 9.741 10.250 3.931 1.00 85.62 89 TYR A C 1
ATOM 735 O O . TYR A 1 89 ? 8.736 9.709 4.401 1.00 85.62 89 TYR A O 1
ATOM 743 N N . PRO A 1 90 ? 10.826 10.501 4.691 1.00 85.56 90 PRO A N 1
ATOM 744 C CA . PRO A 1 90 ? 10.980 10.009 6.065 1.00 85.56 90 PRO A CA 1
ATOM 745 C C . PRO A 1 90 ? 9.810 10.381 6.986 1.00 85.56 90 PRO A C 1
ATOM 747 O O . PRO A 1 90 ? 9.371 9.578 7.809 1.00 85.56 90 PRO A O 1
ATOM 750 N N . GLN A 1 91 ? 9.268 11.589 6.804 1.00 88.69 91 GLN A N 1
ATOM 751 C CA . GLN A 1 91 ? 8.174 12.126 7.612 1.00 88.69 91 GLN A CA 1
ATOM 752 C C . GLN A 1 91 ? 6.894 11.285 7.493 1.00 88.69 91 GLN A C 1
ATOM 754 O O . GLN A 1 91 ? 6.203 11.076 8.486 1.00 88.69 91 GLN A O 1
ATOM 759 N N . LEU A 1 92 ? 6.601 10.729 6.310 1.00 87.00 92 LEU A N 1
ATOM 760 C CA . LEU A 1 92 ? 5.415 9.892 6.107 1.00 87.00 92 LEU A CA 1
ATOM 761 C C . LEU A 1 92 ? 5.514 8.566 6.869 1.00 87.00 92 LEU A C 1
ATOM 763 O O . LEU A 1 92 ? 4.519 8.094 7.418 1.00 87.00 92 LEU A O 1
ATOM 767 N N . SER A 1 93 ? 6.716 7.990 6.951 1.00 87.56 93 SER A N 1
ATOM 768 C CA . SER A 1 93 ? 6.962 6.777 7.741 1.00 87.56 93 SER A CA 1
ATOM 769 C C . SER A 1 93 ? 6.746 7.028 9.230 1.00 87.56 93 SER A C 1
ATOM 771 O O . SER A 1 93 ? 6.195 6.176 9.923 1.00 87.56 93 SER A O 1
ATOM 773 N N . TYR A 1 94 ? 7.157 8.199 9.723 1.00 90.69 94 TYR A N 1
ATOM 774 C CA . TYR A 1 94 ? 6.915 8.596 11.106 1.00 90.69 94 TYR A CA 1
ATOM 775 C C . TYR A 1 94 ? 5.417 8.773 11.383 1.00 90.69 94 TYR A C 1
ATOM 777 O O . TYR A 1 94 ? 4.894 8.181 12.324 1.00 90.69 94 TYR A O 1
ATOM 785 N N . LEU A 1 95 ? 4.710 9.507 10.516 1.00 91.88 95 LEU A N 1
ATOM 786 C CA . LEU A 1 95 ? 3.272 9.750 10.658 1.00 91.88 95 LEU A CA 1
ATOM 787 C C . LEU A 1 95 ? 2.444 8.463 10.672 1.00 91.88 95 LEU A C 1
ATOM 789 O O . LEU A 1 95 ? 1.461 8.390 11.403 1.00 91.88 95 LEU A O 1
ATOM 793 N N . ILE A 1 96 ? 2.839 7.440 9.912 1.00 91.12 96 ILE A N 1
ATOM 794 C CA . ILE A 1 96 ? 2.125 6.164 9.956 1.00 91.12 96 ILE A CA 1
ATOM 795 C C . ILE A 1 96 ? 2.387 5.401 11.251 1.00 91.12 96 ILE A C 1
ATOM 797 O O . ILE A 1 96 ? 1.440 4.871 11.834 1.00 91.12 96 ILE A O 1
ATOM 801 N N . LYS A 1 97 ? 3.629 5.407 11.745 1.00 90.38 97 LYS A N 1
ATOM 802 C CA . LYS A 1 97 ? 4.001 4.708 12.983 1.00 90.38 97 LYS A CA 1
ATOM 803 C C . LYS A 1 97 ? 3.300 5.259 14.223 1.00 90.38 97 LYS A C 1
ATOM 805 O O . LYS A 1 97 ? 2.984 4.477 15.110 1.00 90.38 97 LYS A O 1
ATOM 810 N N . ILE A 1 98 ? 3.015 6.562 14.271 1.00 92.94 98 ILE A N 1
ATOM 811 C CA . ILE A 1 98 ? 2.314 7.185 15.409 1.00 92.94 98 ILE A CA 1
ATOM 812 C C . ILE A 1 98 ? 0.811 6.869 15.465 1.00 92.94 98 ILE A C 1
ATOM 814 O O . ILE A 1 98 ? 0.166 7.204 16.459 1.00 92.94 98 ILE A O 1
ATOM 818 N N . ASN A 1 99 ? 0.221 6.263 14.426 1.00 92.00 99 ASN A N 1
ATOM 819 C CA . ASN A 1 99 ? -1.161 5.790 14.525 1.00 92.00 99 ASN A CA 1
ATOM 820 C C . ASN A 1 99 ? -1.232 4.615 15.501 1.00 92.00 99 ASN A C 1
ATOM 822 O O . ASN A 1 99 ? -0.353 3.759 15.525 1.00 92.00 99 ASN A O 1
ATOM 826 N N . THR A 1 100 ? -2.306 4.536 16.282 1.00 93.25 100 THR A N 1
ATOM 827 C CA . THR A 1 100 ? -2.513 3.400 17.183 1.00 93.25 100 THR A CA 1
ATOM 828 C C . THR A 1 100 ? -3.088 2.207 16.414 1.00 93.25 100 THR A C 1
ATOM 830 O O . THR A 1 100 ? -3.886 2.409 15.492 1.00 93.25 100 THR A O 1
ATOM 833 N N . PRO A 1 101 ? -2.778 0.954 16.802 1.00 93.25 101 PRO A N 1
ATOM 834 C CA . PRO A 1 101 ? -3.361 -0.225 16.158 1.00 93.25 101 PRO A CA 1
ATOM 835 C C . PRO A 1 101 ? -4.890 -0.209 16.135 1.00 93.25 101 PRO A C 1
ATOM 837 O O . PRO A 1 101 ? -5.508 -0.543 15.127 1.00 93.25 101 PRO A O 1
ATOM 840 N N . ARG A 1 102 ? -5.506 0.279 17.218 1.00 92.56 102 ARG A N 1
ATOM 841 C CA . ARG A 1 102 ? -6.959 0.440 17.319 1.00 92.56 102 ARG A CA 1
ATOM 842 C C . ARG A 1 102 ? -7.513 1.430 16.289 1.00 92.56 102 ARG A C 1
ATOM 844 O O . ARG A 1 102 ? -8.544 1.140 15.688 1.00 92.56 102 ARG A O 1
ATOM 851 N N . ALA A 1 103 ? -6.851 2.571 16.081 1.00 92.44 103 ALA A N 1
ATOM 852 C CA . ALA A 1 103 ? -7.278 3.557 15.089 1.00 92.44 103 ALA A CA 1
ATOM 853 C C . ALA A 1 103 ? -7.168 3.002 13.662 1.00 92.44 103 ALA A C 1
ATOM 855 O O . ALA A 1 103 ? -8.105 3.151 12.881 1.00 92.44 103 ALA A O 1
ATOM 856 N N . VAL A 1 104 ? -6.073 2.298 13.344 1.00 93.44 104 VAL A N 1
ATOM 857 C CA . VAL A 1 104 ? -5.873 1.687 12.017 1.00 93.44 104 VAL A CA 1
ATOM 858 C C . VAL A 1 104 ? -6.998 0.708 11.695 1.00 93.44 104 VAL A C 1
ATOM 860 O O . VAL A 1 104 ? -7.628 0.829 10.646 1.00 93.44 104 VAL A O 1
ATOM 863 N N . VAL A 1 105 ? -7.312 -0.209 12.611 1.00 93.31 105 VAL A N 1
ATOM 864 C CA . VAL A 1 105 ? -8.399 -1.179 12.410 1.00 93.31 105 VAL A CA 1
ATOM 865 C C . VAL A 1 105 ? -9.745 -0.469 12.258 1.00 93.31 105 VAL A C 1
ATOM 867 O O . VAL A 1 105 ? -10.508 -0.797 11.354 1.00 93.31 105 VAL A O 1
ATOM 870 N N . MET A 1 106 ? -10.042 0.517 13.109 1.00 92.75 106 MET A N 1
ATOM 871 C CA . MET A 1 106 ? -11.325 1.225 13.095 1.00 92.75 106 MET A CA 1
ATOM 872 C C . MET A 1 106 ? -11.558 1.993 11.788 1.00 92.75 106 MET A C 1
ATOM 874 O O . MET A 1 106 ? -12.597 1.806 11.151 1.00 92.75 106 MET A O 1
ATOM 878 N N . GLU A 1 107 ? -10.600 2.825 11.373 1.00 92.69 107 GLU A N 1
ATOM 879 C CA . GLU A 1 107 ? -10.747 3.664 10.178 1.00 92.69 107 GLU A CA 1
ATOM 880 C C . GLU A 1 107 ? -10.733 2.830 8.895 1.00 92.69 107 GLU A C 1
ATOM 882 O O . GLU A 1 107 ? -11.530 3.070 7.989 1.00 92.69 107 GLU A O 1
ATOM 887 N N . THR A 1 108 ? -9.897 1.791 8.826 1.00 92.25 108 THR A N 1
ATOM 888 C CA . THR A 1 108 ? -9.839 0.920 7.639 1.00 92.25 108 THR A CA 1
ATOM 889 C C . THR A 1 108 ? -11.100 0.074 7.514 1.00 92.25 108 THR A C 1
ATOM 891 O O . THR A 1 108 ? -11.690 0.012 6.439 1.00 92.25 108 THR A O 1
ATOM 894 N N . LYS A 1 109 ? -11.606 -0.476 8.624 1.00 92.38 109 LYS A N 1
ATOM 895 C CA . LYS A 1 109 ? -12.896 -1.180 8.665 1.00 92.38 109 LYS A CA 1
ATOM 896 C C . LYS A 1 109 ? -14.054 -0.280 8.243 1.00 92.38 109 LYS A C 1
ATOM 898 O O . LYS A 1 109 ? -14.938 -0.706 7.498 1.00 92.38 109 LYS A O 1
ATOM 903 N N . LYS A 1 110 ? -14.056 0.976 8.699 1.00 91.12 110 LYS A N 1
ATOM 904 C CA . LYS A 1 110 ? -15.038 1.980 8.277 1.00 91.12 110 LYS A CA 1
ATOM 905 C C . LYS A 1 110 ? -14.936 2.238 6.774 1.00 91.12 110 LYS A C 1
ATOM 907 O O . LYS A 1 110 ? -15.968 2.229 6.113 1.00 91.12 110 LYS A O 1
ATOM 912 N N . ALA A 1 111 ? -13.730 2.402 6.236 1.00 91.62 111 ALA A N 1
ATOM 913 C CA . ALA A 1 111 ? -13.508 2.636 4.813 1.00 91.62 111 ALA A CA 1
ATOM 914 C C . ALA A 1 111 ? -13.988 1.472 3.934 1.00 91.62 111 ALA A C 1
ATOM 916 O O . ALA A 1 111 ? -14.740 1.699 2.987 1.00 91.62 111 ALA A O 1
ATOM 917 N N . PHE A 1 112 ? -13.643 0.228 4.277 1.00 89.62 112 PHE A N 1
ATOM 918 C CA . PHE A 1 112 ? -14.064 -0.944 3.501 1.00 89.62 112 PHE A CA 1
ATOM 919 C C . PHE A 1 112 ? -15.588 -1.131 3.491 1.00 89.62 112 PHE A C 1
ATOM 921 O O . PHE A 1 112 ? -16.153 -1.505 2.467 1.00 89.62 112 PHE A O 1
ATOM 928 N N . ARG A 1 113 ? -16.282 -0.786 4.584 1.00 89.44 113 ARG A N 1
ATOM 929 C CA . ARG A 1 113 ? -17.758 -0.813 4.653 1.00 89.44 113 ARG A CA 1
ATOM 930 C C . ARG A 1 113 ? -18.445 0.251 3.797 1.00 89.44 113 ARG A C 1
ATOM 932 O O . ARG A 1 113 ? -19.644 0.144 3.562 1.00 89.44 113 ARG A O 1
ATOM 939 N N . LYS A 1 114 ? -17.727 1.297 3.381 1.00 89.06 114 LYS A N 1
ATOM 940 C CA . LYS A 1 114 ? -18.273 2.361 2.529 1.00 89.06 114 LYS A CA 1
ATOM 941 C C . LYS A 1 114 ? -18.227 2.017 1.044 1.00 89.06 114 LYS A C 1
ATOM 943 O O . LYS A 1 114 ? -18.863 2.717 0.264 1.00 89.06 114 LYS A O 1
ATOM 948 N N . LEU A 1 115 ? -17.539 0.945 0.649 1.00 86.12 115 LEU A N 1
ATOM 949 C CA . LEU A 1 115 ? -17.554 0.468 -0.732 1.00 86.12 115 LEU A CA 1
ATOM 950 C C . LEU A 1 115 ? -18.982 0.045 -1.140 1.00 86.12 115 LEU A C 1
ATOM 952 O O . LEU A 1 115 ? -19.679 -0.572 -0.335 1.00 86.12 115 LEU A O 1
ATOM 956 N N . PRO A 1 116 ? -19.443 0.383 -2.362 1.00 87.50 116 PRO A N 1
ATOM 957 C CA . PRO A 1 116 ? -18.671 0.908 -3.496 1.00 87.50 116 PRO A CA 1
ATOM 958 C C . PRO A 1 116 ? -18.490 2.442 -3.531 1.00 87.50 116 PRO A C 1
ATOM 960 O O . PRO A 1 116 ? -17.937 2.957 -4.499 1.00 87.50 116 PRO A O 1
ATOM 963 N N . ASN A 1 117 ? -18.917 3.198 -2.510 1.00 90.69 117 ASN A N 1
ATOM 964 C CA . ASN A 1 117 ? -18.705 4.649 -2.459 1.00 90.69 117 ASN A CA 1
ATOM 965 C C . ASN A 1 117 ? -17.233 4.984 -2.138 1.00 90.69 117 ASN A C 1
ATOM 967 O O . ASN A 1 117 ? -16.815 5.052 -0.978 1.00 90.69 117 ASN A O 1
ATOM 971 N N . LEU A 1 118 ? -16.450 5.192 -3.199 1.00 88.81 118 LEU A N 1
ATOM 972 C CA . LEU A 1 118 ? -15.011 5.453 -3.123 1.00 88.81 118 LEU A CA 1
ATOM 973 C C . LEU A 1 118 ? -14.680 6.752 -2.387 1.00 88.81 118 LEU A C 1
ATOM 975 O O . LEU A 1 118 ? -13.738 6.773 -1.604 1.00 88.81 118 LEU A O 1
ATOM 979 N N . GLU A 1 119 ? -15.448 7.820 -2.594 1.00 89.44 119 GLU A N 1
ATOM 980 C CA . GLU A 1 119 ? -15.188 9.116 -1.960 1.00 89.44 119 GLU A CA 1
ATOM 981 C C . GLU A 1 119 ? -15.287 9.014 -0.432 1.00 89.44 119 GLU A C 1
ATOM 983 O O . GLU A 1 119 ? -14.376 9.419 0.292 1.00 89.44 119 GLU A O 1
ATOM 988 N N . GLN A 1 120 ? -16.343 8.367 0.074 1.00 89.50 120 GLN A N 1
ATOM 989 C CA . GLN A 1 120 ? -16.500 8.128 1.510 1.00 89.50 120 GLN A CA 1
ATOM 990 C C . GLN A 1 120 ? -15.419 7.194 2.068 1.00 89.50 120 GLN A C 1
ATOM 992 O O . GLN A 1 120 ? -14.961 7.400 3.196 1.00 89.50 120 GLN A O 1
ATOM 997 N N . ALA A 1 121 ? -14.998 6.184 1.302 1.00 90.88 121 ALA A N 1
ATOM 998 C CA . ALA A 1 121 ? -13.923 5.281 1.706 1.00 90.88 121 ALA A CA 1
ATOM 999 C C . ALA A 1 121 ? -12.568 6.010 1.799 1.00 90.88 121 ALA A C 1
ATOM 1001 O O . ALA A 1 121 ? -11.848 5.858 2.788 1.00 90.88 121 ALA A O 1
ATOM 1002 N N . LEU A 1 122 ? -12.247 6.857 0.817 1.00 90.25 122 LEU A N 1
ATOM 1003 C CA . LEU A 1 122 ? -11.032 7.677 0.800 1.00 90.25 122 LEU A CA 1
ATOM 1004 C C . LEU A 1 122 ? -11.017 8.701 1.943 1.00 90.25 122 LEU A C 1
ATOM 1006 O O . LEU A 1 122 ? -9.990 8.867 2.606 1.00 90.25 122 LEU A O 1
ATOM 1010 N N . ASN A 1 123 ? -12.155 9.342 2.216 1.00 89.81 123 ASN A N 1
ATOM 1011 C CA . ASN A 1 123 ? -12.287 10.292 3.321 1.00 89.81 123 ASN A CA 1
ATOM 1012 C C . ASN A 1 123 ? -12.099 9.608 4.683 1.00 89.81 123 ASN A C 1
ATOM 1014 O O . ASN A 1 123 ? -11.410 10.149 5.543 1.00 89.81 123 ASN A O 1
ATOM 1018 N N . ALA A 1 124 ? -12.629 8.393 4.870 1.00 90.19 124 ALA A N 1
ATOM 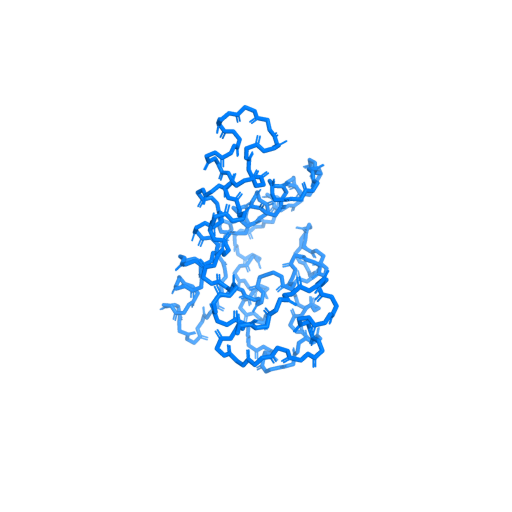1019 C CA . ALA A 1 124 ? -12.405 7.623 6.097 1.00 90.19 124 ALA A CA 1
ATOM 1020 C C . ALA A 1 124 ? -10.920 7.268 6.299 1.00 90.19 124 ALA A C 1
ATOM 1022 O O . ALA A 1 124 ? -10.385 7.438 7.391 1.00 90.19 124 ALA A O 1
ATOM 1023 N N . LEU A 1 125 ? -10.220 6.838 5.244 1.00 90.69 125 LEU A N 1
ATOM 1024 C CA . LEU A 1 125 ? -8.788 6.520 5.331 1.00 90.69 125 LEU A CA 1
ATOM 1025 C C . LEU A 1 125 ? -7.914 7.754 5.579 1.00 90.69 125 LEU A C 1
ATOM 1027 O O . LEU A 1 125 ? -6.872 7.635 6.222 1.00 90.69 125 LEU A O 1
ATOM 1031 N N . SER A 1 126 ? -8.347 8.929 5.119 1.00 89.44 126 SER A N 1
ATOM 1032 C CA . SER A 1 126 ? -7.624 10.193 5.307 1.00 89.44 126 SER A CA 1
ATOM 1033 C C . SER A 1 126 ? -7.601 10.676 6.766 1.00 89.44 126 SER A C 1
ATOM 1035 O O . SER A 1 126 ? -6.827 11.571 7.099 1.00 89.44 126 SER A O 1
ATOM 1037 N N . ASN A 1 127 ? -8.386 10.057 7.658 1.00 89.44 127 ASN A N 1
ATOM 1038 C CA . ASN A 1 127 ? -8.309 10.299 9.103 1.00 89.44 127 ASN A CA 1
ATOM 1039 C C . ASN A 1 127 ? -7.018 9.742 9.732 1.00 89.44 127 ASN A C 1
ATOM 1041 O O . ASN A 1 127 ? -6.616 10.175 10.814 1.00 89.44 127 ASN A O 1
ATOM 1045 N N . LEU A 1 128 ? -6.361 8.774 9.081 1.00 91.69 128 LEU A N 1
ATOM 1046 C CA . LEU A 1 128 ? -5.102 8.208 9.557 1.00 91.69 128 LEU A CA 1
ATOM 1047 C C . LEU A 1 128 ? -3.928 9.128 9.210 1.00 91.69 128 LEU A C 1
ATOM 1049 O O . LEU A 1 128 ? -3.764 9.594 8.079 1.00 91.69 128 LEU A O 1
ATOM 1053 N N . LYS A 1 129 ? -3.033 9.346 10.175 1.00 90.94 129 LYS A N 1
ATOM 1054 C CA . LYS A 1 129 ? -1.859 10.198 9.965 1.00 90.94 129 LYS A CA 1
ATOM 1055 C C . LYS A 1 129 ? -0.928 9.573 8.925 1.00 90.94 129 LYS A C 1
ATOM 1057 O O . LYS A 1 129 ? -0.609 8.389 8.996 1.00 90.94 129 LYS A O 1
ATOM 1062 N N . GLY A 1 130 ? -0.483 10.374 7.957 1.00 87.12 130 GLY A N 1
ATOM 1063 C CA . GLY A 1 130 ? 0.383 9.914 6.864 1.00 87.12 130 GLY A CA 1
ATOM 1064 C C . GLY A 1 130 ? -0.347 9.150 5.750 1.00 87.12 130 GLY A C 1
ATOM 1065 O O . GLY A 1 130 ? 0.298 8.733 4.783 1.00 87.12 130 GLY A O 1
ATOM 1066 N N . VAL A 1 131 ? -1.674 9.006 5.840 1.00 90.12 131 VAL A N 1
ATOM 1067 C CA . VAL A 1 131 ? -2.520 8.431 4.789 1.00 90.12 131 VAL A CA 1
ATOM 1068 C C . VAL A 1 131 ? -3.202 9.564 4.023 1.00 90.12 131 VAL A C 1
ATOM 1070 O O . VAL A 1 131 ? -4.227 10.086 4.428 1.00 90.12 131 VAL A O 1
ATOM 1073 N N . GLY A 1 132 ? -2.606 9.972 2.902 1.00 87.25 132 GLY A N 1
ATOM 1074 C CA . GLY A 1 132 ? -3.264 10.858 1.932 1.00 87.25 132 GLY A CA 1
ATOM 1075 C C . GLY A 1 132 ? -4.006 10.074 0.846 1.00 87.25 132 GLY A C 1
ATOM 1076 O O . GLY A 1 132 ? -3.954 8.845 0.819 1.00 87.25 132 GLY A O 1
ATOM 1077 N N . ILE A 1 133 ? -4.585 10.781 -0.129 1.00 87.38 133 ILE A N 1
ATOM 1078 C CA . ILE A 1 133 ? -5.352 10.205 -1.256 1.00 87.38 133 ILE A CA 1
ATOM 1079 C C . ILE A 1 133 ? -4.587 9.075 -1.962 1.00 87.38 133 ILE A C 1
ATOM 1081 O O . ILE A 1 133 ? -5.136 8.016 -2.236 1.00 87.38 133 ILE A O 1
ATOM 1085 N N . THR A 1 134 ? -3.286 9.263 -2.195 1.00 87.00 134 THR A N 1
ATOM 1086 C CA . THR A 1 134 ? -2.439 8.273 -2.879 1.00 87.00 134 THR A CA 1
ATOM 1087 C C . THR A 1 134 ? -2.090 7.053 -2.023 1.00 87.00 134 THR A C 1
ATOM 1089 O O . THR A 1 134 ? -1.600 6.062 -2.553 1.00 87.00 134 THR A O 1
ATOM 1092 N N . MET A 1 135 ? -2.182 7.136 -0.692 1.00 89.56 135 MET A N 1
ATOM 1093 C CA . MET A 1 135 ? -2.081 5.954 0.178 1.00 89.56 135 MET A CA 1
ATOM 1094 C C . MET A 1 135 ? -3.440 5.282 0.279 1.00 89.56 135 MET A C 1
ATOM 1096 O O . MET A 1 135 ? -3.521 4.075 0.116 1.00 89.56 135 MET A O 1
ATOM 1100 N N . ALA A 1 136 ? -4.494 6.064 0.501 1.00 90.00 136 ALA A N 1
ATOM 1101 C CA . ALA A 1 136 ? -5.851 5.565 0.615 1.00 90.00 136 ALA A CA 1
ATOM 1102 C C . ALA A 1 136 ? -6.266 4.769 -0.632 1.00 90.00 136 ALA A C 1
ATOM 1104 O O . ALA A 1 136 ? -6.771 3.660 -0.503 1.00 90.00 136 ALA A O 1
ATOM 1105 N N . SER A 1 137 ? -5.952 5.263 -1.834 1.00 88.56 137 SER A N 1
ATOM 1106 C CA . SER A 1 137 ? -6.218 4.536 -3.079 1.00 88.56 137 SER A CA 1
ATOM 1107 C C . SER A 1 137 ? -5.442 3.223 -3.192 1.00 88.56 137 SER A C 1
ATOM 1109 O O . SER A 1 137 ? -5.991 2.243 -3.680 1.00 88.56 137 SER A O 1
ATOM 1111 N N . ALA A 1 138 ? -4.198 3.171 -2.708 1.00 89.69 138 ALA A N 1
ATOM 1112 C CA . ALA A 1 138 ? -3.429 1.930 -2.657 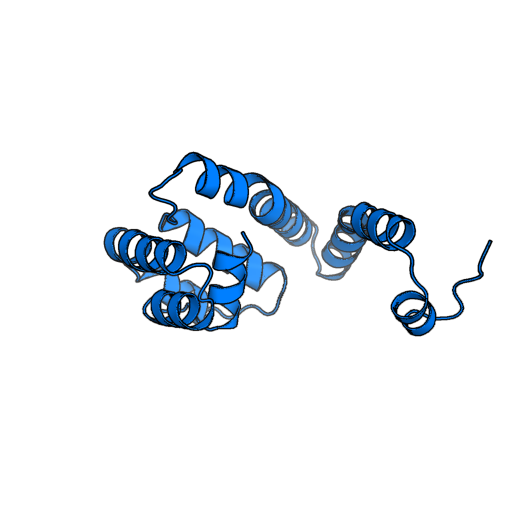1.00 89.69 138 ALA A CA 1
ATOM 1113 C C . ALA A 1 138 ? -4.070 0.924 -1.685 1.00 89.69 138 ALA A C 1
ATOM 1115 O O . ALA A 1 138 ? -4.288 -0.226 -2.040 1.00 89.69 138 ALA A O 1
ATOM 1116 N N . LEU A 1 139 ? -4.460 1.370 -0.489 1.00 89.06 139 LEU A N 1
ATOM 1117 C CA . LEU A 1 139 ? -5.098 0.503 0.507 1.00 89.06 139 LEU A CA 1
ATOM 1118 C C . LEU A 1 139 ? -6.452 -0.050 0.044 1.00 89.06 139 LEU A C 1
ATOM 1120 O O . LEU A 1 139 ? -6.793 -1.164 0.415 1.00 89.06 139 LEU A O 1
ATOM 1124 N N . LEU A 1 140 ? -7.213 0.709 -0.751 1.00 87.50 140 LEU A N 1
ATOM 1125 C CA . LEU A 1 140 ? -8.477 0.241 -1.333 1.00 87.50 140 LEU A CA 1
ATOM 1126 C C . LEU A 1 140 ? -8.284 -0.670 -2.554 1.00 87.50 140 LEU A C 1
ATOM 1128 O O . LEU A 1 140 ? -9.199 -1.410 -2.900 1.00 87.50 140 LEU A O 1
ATOM 1132 N N . ALA A 1 141 ? -7.137 -0.578 -3.231 1.00 87.25 141 ALA A N 1
ATOM 1133 C CA . ALA A 1 141 ? -6.811 -1.400 -4.394 1.00 87.25 141 ALA A CA 1
ATOM 1134 C C . ALA A 1 141 ? -6.166 -2.748 -4.028 1.00 87.25 141 ALA A C 1
ATOM 1136 O O . ALA A 1 141 ? -6.071 -3.616 -4.897 1.00 87.25 141 ALA A O 1
ATOM 1137 N N . ALA A 1 142 ? -5.688 -2.893 -2.789 1.00 79.00 142 ALA A N 1
ATOM 1138 C CA . ALA A 1 142 ? -5.213 -4.153 -2.227 1.00 79.00 142 ALA A CA 1
ATOM 1139 C C . ALA A 1 142 ? -6.406 -5.036 -1.831 1.00 79.00 142 ALA A C 1
ATOM 1141 O O . ALA A 1 142 ? -6.446 -6.205 -2.269 1.00 79.00 142 ALA A O 1
#

Sequence (142 aa):
MAIVKDSATFFQHGNSAQFDYVLKLYPKALKLKAETRGNGKKADKLLRLEKWYQNELPKLIKTRGRDAHLLHEELVQTMEWKQTRGKFYPQLSYLIKINTPRAVVMETKKAFRKLPNLEQALNALSNLKGVGITMASALLAA

Organism: Anopheles gambiae (NCBI:txid7165)

Foldseek 3Di:
DDDCPDVVCCVVPPDPVNVVVVVVCVLVVLLVVLVVVDDPVLSVLLSVLVCCLPPPLVVVQVVCPLQRFDFLVRLLSLLVNDCSVDPHDVVLSVQSNPDDRVLRSVLRSQLVVCPPVNVSSQVSQVVRGSRHSVNSVSSVVD

Secondary structure (DSSP, 8-state):
------HHHHHHH--HHHHHHHHHTHHHHHHHHHHTTSSHHHHHHHHHHHHIIIIIHHHHHHHTGGG----HHHHHHHHHHHHHHS---HHHHHHHHTS-HHHHHHHHHHHHHTTT-HHHHHHHHTTSTT--HHHHHHHHH-

pLDDT: mean 86.68, std 8.68, range [41.09, 94.38]

Radius of gyration: 17.55 Å; chains: 1; bounding box: 41×26×54 Å